Protein AF-A0A1G0MRB2-F1 (afdb_monomer)

pLDDT: mean 92.2, std 3.86, range [79.12, 96.75]

Nearest PDB structures (foldseek):
  3cwi-assembly1_A  TM=8.618E-01  e=5.533E-05  Geobacter metallireducens GS-15
  1zud-assembly1_4  TM=8.548E-01  e=2.787E-04  Escherichia coli K-12
  2lek-assembly1_A  TM=8.171E-01  e=1.818E-03  Rhodopseudomonas palustris
  2htm-assembly3_H  TM=6.560E-01  e=5.972E-02  Thermus thermophilus
  1tyg-assembly1_G-2  TM=6.364E-01  e=4.434E-01  Bacillus subtilis

Secondary structure (DSSP, 8-state):
-EEEEETTEEEEE--TT-SEEEHHHHHHHTT---SEEEETTEEEEGGGGGG-EEETT-EEEE-

Solvent-accessible surface area (backbone atoms only — not comparable to full-atom values): 3591 Å² total; per-residue (Å²): 91,36,42,32,28,52,74,84,38,81,44,80,44,84,56,63,95,44,72,62,42,34,41,46,60,50,31,59,75,68,74,49,86,57,62,32,35,31,49,75,85,43,81,45,49,64,94,46,23,77,81,34,76,44,47,60,76,40,38,38,37,80,78

Mean predicted aligned error: 3.0 Å

Sequence (63 aa):
MLTILVDGREEQLSIGCRTFLSLDVLLRMLESDAAQVTLNGNTILSHQFATTDVNSGDSLLLK

Foldseek 3Di:
DAWEAEQNRIDDDCPDPDFKDQQVVVCVVVVHPFQWKQKQNRIDGPVCRRVHIDGHHIYIYGD

Structure (mmCIF, N/CA/C/O backbone):
data_AF-A0A1G0MRB2-F1
#
_entry.id   AF-A0A1G0MRB2-F1
#
loop_
_atom_site.group_PDB
_atom_site.id
_atom_site.type_symbol
_atom_site.label_atom_id
_atom_site.label_alt_id
_atom_site.label_comp_id
_atom_site.label_asym_id
_atom_site.label_entity_id
_atom_site.label_seq_id
_atom_site.pdbx_PDB_ins_code
_atom_site.Cartn_x
_atom_site.Cartn_y
_atom_site.Cartn_z
_atom_site.occupancy
_atom_site.B_iso_or_equiv
_atom_site.auth_seq_id
_atom_site.auth_comp_id
_atom_site.auth_asym_id
_atom_site.auth_atom_id
_atom_site.pdbx_PDB_model_num
ATOM 1 N N . MET A 1 1 ? -0.960 -8.039 -14.221 1.00 84.75 1 MET A N 1
ATOM 2 C CA . MET A 1 1 ? -2.229 -7.973 -13.461 1.00 84.75 1 MET A CA 1
ATOM 3 C C . MET A 1 1 ? -1.867 -8.016 -11.993 1.00 84.75 1 MET A C 1
ATOM 5 O O . MET A 1 1 ? -1.047 -8.855 -11.640 1.00 84.75 1 MET A O 1
ATOM 9 N N . LEU A 1 2 ? -2.384 -7.082 -11.199 1.00 89.50 2 LEU A N 1
ATOM 10 C CA . LEU A 1 2 ? -2.148 -6.987 -9.761 1.00 89.50 2 LEU A CA 1
ATOM 11 C C . LEU A 1 2 ? -3.450 -7.336 -9.047 1.00 89.50 2 LEU A C 1
ATOM 13 O O . LEU A 1 2 ? -4.463 -6.700 -9.321 1.00 89.50 2 LEU A O 1
A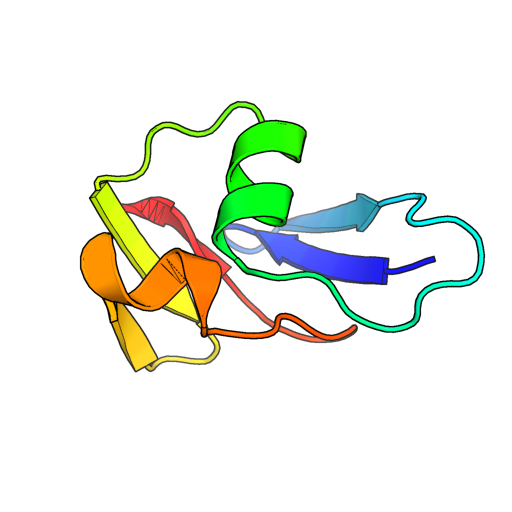TOM 17 N N . THR A 1 3 ? -3.422 -8.324 -8.161 1.00 93.38 3 THR A N 1
ATOM 18 C CA . THR A 1 3 ? -4.590 -8.714 -7.360 1.00 93.38 3 THR A CA 1
ATOM 19 C C . THR A 1 3 ? -4.299 -8.398 -5.904 1.00 93.38 3 THR A C 1
ATOM 21 O O . THR A 1 3 ? -3.309 -8.895 -5.379 1.00 93.38 3 THR A O 1
ATOM 24 N N . ILE A 1 4 ? -5.125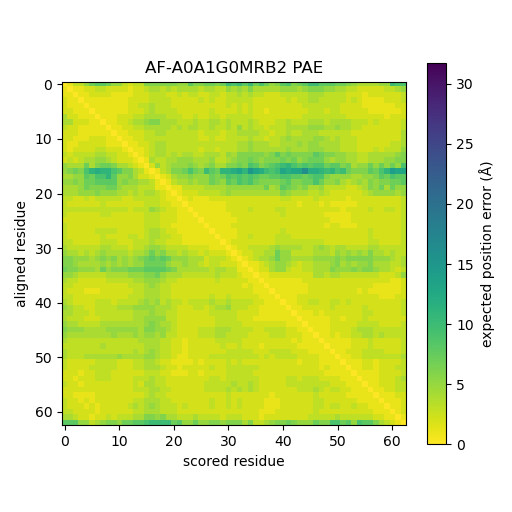 -7.585 -5.258 1.00 94.81 4 ILE A N 1
ATOM 25 C CA . ILE A 1 4 ? -4.964 -7.166 -3.856 1.00 94.81 4 ILE A CA 1
ATOM 26 C C . ILE A 1 4 ? -6.297 -7.288 -3.120 1.00 94.81 4 ILE A C 1
ATOM 28 O O . ILE A 1 4 ? -7.346 -7.361 -3.754 1.00 94.81 4 ILE A O 1
ATOM 32 N N . LEU A 1 5 ? -6.276 -7.285 -1.789 1.00 96.25 5 LEU A N 1
ATOM 33 C CA . LEU A 1 5 ? -7.485 -7.119 -0.986 1.00 96.25 5 LEU A CA 1
ATOM 34 C C . LEU A 1 5 ? -7.577 -5.675 -0.500 1.00 96.25 5 LEU A C 1
ATOM 36 O O . LEU A 1 5 ? -6.680 -5.219 0.193 1.00 96.25 5 LEU A O 1
ATOM 40 N N . VAL A 1 6 ? -8.663 -4.972 -0.795 1.00 94.94 6 VAL A N 1
ATOM 41 C CA . VAL A 1 6 ? -8.958 -3.629 -0.281 1.00 94.94 6 VAL A CA 1
ATOM 42 C C . VAL A 1 6 ? -10.185 -3.724 0.616 1.00 94.94 6 VAL A C 1
ATOM 44 O O . VAL A 1 6 ? -11.252 -4.143 0.172 1.00 94.94 6 VAL A O 1
ATOM 47 N N . ASP A 1 7 ? -10.029 -3.417 1.904 1.00 93.00 7 ASP A N 1
ATOM 48 C CA . ASP A 1 7 ? -11.100 -3.492 2.911 1.00 93.00 7 ASP A CA 1
ATOM 49 C C . ASP A 1 7 ? -11.835 -4.850 2.918 1.00 93.00 7 ASP A C 1
ATOM 51 O O . ASP A 1 7 ? -13.048 -4.951 3.115 1.00 93.00 7 ASP A O 1
ATOM 55 N N . GLY A 1 8 ? -11.077 -5.926 2.677 1.00 92.19 8 GLY A N 1
ATOM 56 C CA . GLY A 1 8 ? -11.578 -7.302 2.621 1.00 92.19 8 GLY A CA 1
ATOM 57 C C . GLY A 1 8 ? -12.217 -7.713 1.289 1.00 92.19 8 GLY A C 1
ATOM 58 O O . GLY A 1 8 ? -12.719 -8.833 1.191 1.00 92.19 8 GLY A O 1
ATOM 59 N N . ARG A 1 9 ? -12.201 -6.853 0.266 1.00 93.31 9 ARG A N 1
ATOM 60 C CA . ARG A 1 9 ? -12.674 -7.157 -1.093 1.00 93.31 9 ARG A CA 1
ATOM 61 C C . ARG A 1 9 ? -11.498 -7.354 -2.032 1.00 93.31 9 ARG A C 1
ATOM 63 O O . ARG A 1 9 ? -10.550 -6.584 -1.991 1.00 93.31 9 ARG A O 1
ATOM 70 N N . GLU A 1 10 ? -11.553 -8.382 -2.870 1.00 94.81 10 GLU A N 1
ATOM 71 C CA . GLU A 1 10 ? -10.526 -8.578 -3.891 1.00 94.81 10 GLU A CA 1
ATOM 72 C C . GLU A 1 10 ? -10.696 -7.543 -5.009 1.00 94.81 10 GLU A C 1
ATOM 74 O O . GLU A 1 10 ? -11.759 -7.454 -5.620 1.00 94.81 10 GLU A O 1
ATOM 79 N N . GLU A 1 11 ? -9.630 -6.801 -5.288 1.00 93.38 11 GLU A N 1
ATOM 80 C CA . GLU A 1 11 ? -9.530 -5.849 -6.386 1.00 93.38 11 GLU A CA 1
ATOM 81 C C . GLU A 1 11 ? -8.475 -6.331 -7.384 1.00 93.38 11 GLU A C 1
ATOM 83 O O . GLU A 1 11 ? -7.353 -6.700 -7.018 1.00 93.38 11 GLU A O 1
ATOM 88 N N . GLN A 1 12 ? -8.838 -6.322 -8.667 1.00 92.81 12 GLN A N 1
ATOM 89 C CA . GLN A 1 12 ? -7.963 -6.731 -9.763 1.00 92.81 12 GLN A CA 1
ATOM 90 C C . GLN A 1 12 ? -7.639 -5.528 -10.644 1.00 92.81 12 GLN A C 1
ATOM 92 O O . GLN A 1 12 ? -8.488 -4.998 -11.358 1.00 92.81 12 GLN A O 1
ATOM 97 N N . LEU A 1 13 ? -6.375 -5.115 -10.622 1.00 90.38 13 LEU A N 1
ATOM 98 C CA . LEU A 1 13 ? -5.893 -3.927 -11.311 1.00 90.38 13 LEU A CA 1
ATOM 99 C C . LEU A 1 13 ? -5.027 -4.305 -12.514 1.00 90.38 13 LEU A C 1
ATOM 101 O O . LEU A 1 13 ? -4.058 -5.076 -12.436 1.00 90.38 13 LEU A O 1
ATOM 105 N N . SER A 1 14 ? -5.356 -3.718 -13.663 1.00 8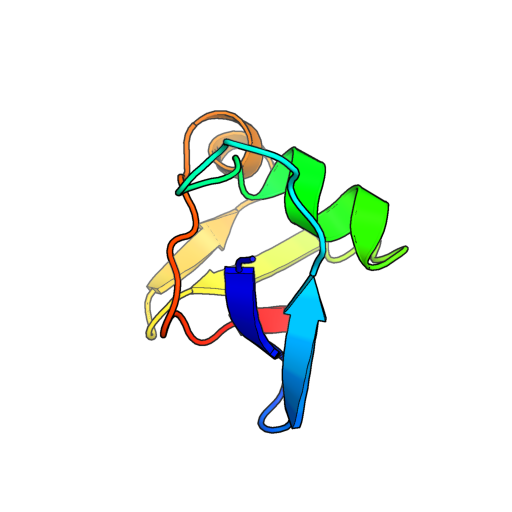9.75 14 SER A N 1
ATOM 106 C CA . SER A 1 14 ? -4.574 -3.884 -14.886 1.00 89.75 14 SER A CA 1
ATOM 107 C C . SER A 1 14 ? -3.391 -2.917 -14.898 1.00 89.75 14 SER A C 1
ATOM 109 O O . SER A 1 14 ? -3.486 -1.785 -15.362 1.00 89.75 14 SER A O 1
ATOM 111 N N . ILE A 1 15 ? -2.250 -3.377 -14.384 1.00 87.62 15 ILE A N 1
ATOM 112 C CA . ILE A 1 15 ? -1.016 -2.575 -14.268 1.00 87.62 15 ILE A CA 1
ATOM 113 C C . ILE A 1 15 ? -0.046 -2.763 -15.452 1.00 87.62 15 ILE A C 1
ATOM 115 O O . ILE A 1 15 ? 1.147 -2.468 -15.359 1.00 87.62 15 ILE A O 1
ATOM 119 N N . GLY A 1 16 ? -0.545 -3.291 -16.575 1.00 85.31 16 GLY A N 1
ATOM 120 C CA . GLY A 1 16 ? 0.261 -3.637 -17.748 1.00 85.31 16 GLY A CA 1
ATOM 121 C C . GLY A 1 16 ? 1.304 -4.720 -17.445 1.00 85.31 16 GLY A C 1
ATOM 122 O O . GLY A 1 16 ? 1.000 -5.716 -16.786 1.00 85.31 16 GLY A O 1
ATOM 123 N N . CYS A 1 17 ? 2.538 -4.512 -17.918 1.00 82.50 17 CYS A N 1
ATOM 124 C CA . CYS A 1 17 ? 3.672 -5.426 -17.722 1.00 82.50 17 CYS A CA 1
ATOM 125 C C . CYS A 1 17 ? 4.365 -5.282 -16.354 1.00 82.50 17 CYS A C 1
ATOM 127 O O . CYS A 1 17 ? 5.409 -5.894 -16.135 1.00 82.50 17 CYS A O 1
ATOM 129 N N . ARG A 1 18 ? 3.843 -4.440 -15.454 1.00 82.94 18 ARG A N 1
ATOM 130 C CA . ARG A 1 18 ? 4.407 -4.252 -14.112 1.00 82.94 18 ARG A CA 1
ATOM 131 C C . ARG A 1 18 ? 3.971 -5.390 -13.185 1.00 82.94 18 ARG A C 1
ATOM 133 O O . ARG A 1 18 ? 2.908 -5.981 -13.376 1.00 82.94 18 ARG A O 1
ATOM 140 N N . THR A 1 19 ? 4.787 -5.670 -12.173 1.00 79.12 19 THR A N 1
ATOM 141 C CA . THR A 1 19 ? 4.496 -6.657 -11.117 1.00 79.12 19 THR A CA 1
ATOM 142 C C . THR A 1 19 ? 4.185 -6.015 -9.763 1.00 79.12 19 THR A C 1
ATOM 144 O O . THR A 1 19 ? 3.624 -6.687 -8.903 1.00 79.12 19 THR A O 1
ATOM 147 N N . PHE A 1 20 ? 4.504 -4.728 -9.601 1.00 86.31 20 PHE A N 1
ATOM 148 C CA . PHE A 1 20 ? 4.254 -3.925 -8.404 1.00 86.31 20 PHE A CA 1
ATOM 149 C C . PHE A 1 20 ? 3.896 -2.477 -8.781 1.00 86.31 20 PHE A C 1
ATOM 151 O O . PHE A 1 20 ? 4.119 -2.041 -9.919 1.00 86.31 20 PHE A O 1
ATOM 158 N N . LEU A 1 21 ? 3.336 -1.739 -7.825 1.00 91.50 21 LEU A N 1
ATOM 159 C CA . LEU A 1 21 ? 3.035 -0.306 -7.905 1.00 91.50 21 LEU A CA 1
ATOM 160 C C . LEU A 1 21 ? 3.451 0.375 -6.603 1.00 91.50 21 LEU A C 1
ATOM 162 O O . LEU A 1 21 ? 3.377 -0.256 -5.557 1.00 91.50 21 LEU A O 1
ATOM 166 N N . SER A 1 22 ? 3.760 1.669 -6.627 1.00 93.88 22 SER A N 1
ATOM 167 C CA . SER A 1 22 ? 3.792 2.441 -5.385 1.00 93.88 22 SER A CA 1
ATOM 168 C C . SER A 1 22 ? 2.377 2.617 -4.822 1.00 93.88 22 SER A C 1
ATOM 170 O O . SER A 1 22 ? 1.392 2.702 -5.568 1.00 93.88 22 SER A O 1
ATOM 172 N N . LEU A 1 23 ? 2.267 2.703 -3.499 1.00 94.50 23 LEU A N 1
ATOM 173 C CA . LEU A 1 23 ? 1.000 2.879 -2.797 1.00 94.50 23 LEU A CA 1
ATOM 174 C C . LEU A 1 23 ? 0.304 4.190 -3.201 1.00 94.50 23 LEU A C 1
ATOM 176 O O . LEU A 1 23 ? -0.918 4.218 -3.305 1.00 94.50 23 LEU A O 1
ATOM 180 N N . ASP A 1 24 ? 1.053 5.254 -3.513 1.00 94.38 24 ASP A N 1
ATOM 181 C CA . ASP A 1 24 ? 0.462 6.511 -3.999 1.00 94.38 24 ASP A CA 1
ATOM 182 C C . ASP A 1 24 ? -0.248 6.340 -5.353 1.00 94.38 24 ASP A C 1
ATOM 184 O O . ASP A 1 24 ? -1.348 6.856 -5.558 1.00 94.38 24 ASP A O 1
ATOM 188 N N . VAL A 1 25 ? 0.361 5.583 -6.271 1.00 93.25 25 VAL A N 1
ATOM 189 C CA . VAL A 1 25 ? -0.207 5.305 -7.592 1.00 93.25 25 VAL A CA 1
ATOM 190 C C . VAL A 1 25 ? -1.436 4.423 -7.446 1.00 93.25 25 VAL A C 1
ATOM 192 O O . VAL A 1 25 ? -2.447 4.675 -8.099 1.00 93.25 25 VAL A O 1
ATOM 195 N N . LEU A 1 26 ? -1.365 3.426 -6.565 1.00 93.75 26 LEU A N 1
ATOM 196 C CA . LEU A 1 26 ? -2.492 2.558 -6.267 1.00 93.75 26 LEU A CA 1
ATOM 197 C C . LEU A 1 26 ? -3.697 3.347 -5.737 1.00 93.75 26 LEU A C 1
ATOM 199 O O . LEU A 1 26 ? -4.794 3.191 -6.262 1.00 93.75 26 LEU A O 1
ATOM 203 N N . LEU A 1 27 ? -3.502 4.225 -4.750 1.00 93.69 27 LEU A N 1
ATOM 204 C CA . LEU A 1 27 ? -4.591 5.025 -4.178 1.00 93.69 27 LEU A CA 1
ATOM 205 C C . LEU A 1 27 ? -5.253 5.937 -5.214 1.00 93.69 27 LEU A C 1
ATOM 207 O O . LEU A 1 27 ? -6.475 6.052 -5.233 1.00 93.69 27 LEU A O 1
ATOM 211 N N . ARG A 1 28 ? -4.472 6.514 -6.136 1.00 92.62 28 ARG A N 1
ATOM 212 C CA . ARG A 1 28 ? -5.018 7.290 -7.262 1.00 92.62 28 ARG A CA 1
ATOM 213 C C . ARG A 1 28 ? -5.854 6.440 -8.215 1.00 92.62 28 ARG A C 1
ATOM 215 O O . ARG A 1 28 ? -6.853 6.929 -8.724 1.00 92.62 28 ARG A O 1
ATOM 222 N N . MET A 1 29 ? -5.450 5.195 -8.473 1.00 91.38 29 MET A N 1
ATOM 223 C CA . MET A 1 29 ? -6.228 4.266 -9.305 1.00 91.38 29 MET A CA 1
ATOM 224 C C . MET A 1 29 ? -7.534 3.842 -8.631 1.00 91.38 29 MET A C 1
ATOM 226 O O . MET A 1 29 ? -8.524 3.632 -9.321 1.00 91.38 29 MET A O 1
ATOM 230 N N . LEU A 1 30 ? -7.524 3.726 -7.303 1.00 91.06 30 LEU A N 1
ATOM 231 C CA . LEU A 1 30 ? -8.699 3.418 -6.488 1.00 91.06 30 LEU A CA 1
ATOM 232 C C . LEU A 1 30 ? -9.567 4.653 -6.190 1.00 91.06 30 LEU A C 1
ATOM 234 O O . LEU A 1 30 ? -10.540 4.530 -5.453 1.00 91.06 30 LEU A O 1
ATOM 238 N N . GLU A 1 31 ? -9.201 5.831 -6.714 1.00 92.12 31 GLU A N 1
ATOM 239 C CA . GLU A 1 31 ? -9.861 7.115 -6.432 1.00 92.12 31 GLU A CA 1
ATOM 240 C C . GLU A 1 31 ? -10.044 7.365 -4.918 1.00 92.12 31 GLU A C 1
ATOM 242 O O . GLU A 1 31 ? -11.073 7.865 -4.466 1.00 92.12 31 GLU A O 1
ATOM 247 N N . SER A 1 32 ? -9.038 6.985 -4.119 1.00 89.00 32 SER A N 1
ATOM 248 C CA . SER A 1 32 ? -9.060 7.080 -2.658 1.00 89.00 32 SER A CA 1
ATOM 249 C C . SER A 1 32 ? -8.149 8.193 -2.140 1.00 89.00 32 SER A C 1
ATOM 251 O O . SER A 1 32 ? -6.950 8.212 -2.419 1.00 89.00 32 SER A O 1
ATOM 253 N N . ASP A 1 33 ? -8.711 9.061 -1.297 1.00 88.19 33 ASP A N 1
ATOM 254 C CA . ASP A 1 33 ? -7.999 10.130 -0.584 1.00 88.19 33 ASP A CA 1
ATOM 255 C C . ASP A 1 33 ? -7.610 9.730 0.856 1.00 88.19 33 ASP A C 1
ATOM 257 O O . ASP A 1 33 ? -7.516 10.578 1.747 1.00 88.19 33 ASP A O 1
ATOM 261 N N . ALA A 1 34 ? -7.416 8.431 1.115 1.00 88.94 34 ALA A N 1
ATOM 262 C CA . ALA A 1 34 ? -7.075 7.927 2.445 1.00 88.94 34 ALA A CA 1
ATOM 263 C C . ALA A 1 34 ? -5.814 8.616 2.999 1.00 88.94 34 ALA A C 1
ATOM 265 O O . ALA A 1 34 ? -4.747 8.616 2.377 1.00 88.94 34 ALA A O 1
ATOM 266 N N . ALA A 1 35 ? -5.918 9.186 4.201 1.00 86.56 35 ALA A N 1
ATOM 267 C CA . ALA A 1 35 ? -4.787 9.846 4.857 1.00 86.56 35 ALA A CA 1
ATOM 268 C C . ALA A 1 35 ? -3.816 8.824 5.473 1.00 86.56 35 ALA A C 1
ATOM 270 O O . ALA A 1 35 ? -2.635 9.118 5.699 1.00 86.56 35 ALA A O 1
ATOM 271 N N . GLN A 1 36 ? -4.324 7.621 5.747 1.00 92.19 36 GLN A N 1
ATOM 272 C CA . GLN A 1 36 ? -3.603 6.509 6.335 1.00 92.19 36 GLN A CA 1
ATOM 273 C C . GLN A 1 36 ? -4.043 5.199 5.679 1.00 92.19 36 GLN A C 1
ATOM 275 O O . GLN A 1 36 ? -5.219 4.978 5.411 1.00 92.19 36 GLN A O 1
ATOM 280 N N . VAL A 1 37 ? -3.090 4.294 5.466 1.00 95.50 37 VAL A N 1
ATOM 281 C CA . VAL A 1 37 ? -3.371 2.957 4.933 1.00 95.50 37 VAL A CA 1
ATOM 282 C C . VAL A 1 37 ? -2.728 1.921 5.835 1.00 95.50 37 VAL A C 1
ATOM 284 O O . VAL A 1 37 ? -1.578 2.074 6.233 1.00 95.50 37 VAL A O 1
ATOM 287 N N . THR A 1 38 ? -3.435 0.844 6.155 1.00 96.75 38 THR A N 1
ATOM 288 C CA . THR A 1 38 ? -2.817 -0.339 6.759 1.00 96.75 38 THR A CA 1
ATOM 289 C C . THR A 1 38 ? -2.512 -1.354 5.661 1.00 96.75 38 THR A C 1
ATOM 291 O O . THR A 1 38 ? -3.431 -1.958 5.122 1.00 96.75 38 THR A O 1
ATOM 294 N N . LEU A 1 39 ? -1.232 -1.554 5.347 1.00 96.25 39 LEU A N 1
ATOM 295 C CA . L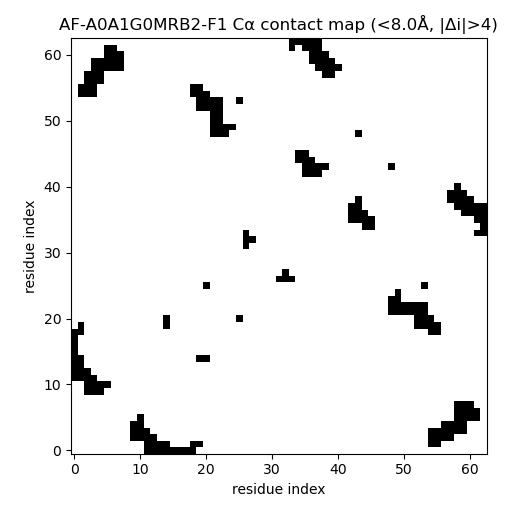EU A 1 39 ? -0.744 -2.528 4.371 1.00 96.25 39 LEU A CA 1
ATOM 296 C C . LEU A 1 39 ? -0.219 -3.770 5.102 1.00 96.25 39 LEU A C 1
ATOM 298 O O . LEU A 1 39 ? 0.736 -3.681 5.874 1.00 96.25 39 LEU A O 1
ATOM 302 N N . ASN A 1 40 ? -0.844 -4.928 4.888 1.00 95.31 40 ASN A N 1
ATOM 303 C CA . ASN A 1 40 ? -0.491 -6.204 5.527 1.00 95.31 40 ASN A CA 1
ATOM 304 C C . ASN A 1 40 ? -0.366 -6.110 7.061 1.00 95.31 40 ASN A C 1
ATOM 306 O O . ASN A 1 40 ? 0.513 -6.713 7.673 1.00 95.31 40 ASN A O 1
ATOM 310 N N . GLY A 1 41 ? -1.228 -5.305 7.690 1.00 95.06 41 GLY A N 1
ATOM 311 C CA . GLY A 1 41 ? -1.210 -5.051 9.136 1.00 95.06 41 GLY A CA 1
ATOM 312 C C . GLY A 1 41 ? -0.282 -3.918 9.595 1.00 95.06 41 GLY A C 1
ATOM 313 O O . GLY A 1 41 ? -0.366 -3.519 10.754 1.00 95.06 41 GLY A O 1
ATOM 314 N N . ASN A 1 42 ? 0.543 -3.345 8.713 1.00 95.62 42 ASN A N 1
ATOM 315 C CA . ASN A 1 42 ? 1.417 -2.214 9.028 1.00 95.62 42 ASN A CA 1
ATOM 316 C C . ASN A 1 42 ? 0.793 -0.889 8.599 1.00 95.62 42 ASN A C 1
ATOM 318 O O . ASN A 1 42 ? 0.396 -0.715 7.450 1.00 95.62 42 ASN A O 1
ATOM 322 N N . THR A 1 43 ? 0.737 0.071 9.514 1.00 95.62 43 THR A N 1
ATOM 323 C CA . THR A 1 43 ? 0.224 1.409 9.218 1.00 95.62 43 THR A CA 1
ATOM 324 C C . THR A 1 43 ? 1.261 2.235 8.463 1.00 95.62 43 THR A C 1
ATOM 326 O O . THR A 1 43 ? 2.325 2.540 8.997 1.00 95.62 43 THR A O 1
ATOM 329 N N . ILE A 1 44 ? 0.907 2.643 7.250 1.00 96.00 44 ILE A N 1
ATOM 330 C CA . ILE A 1 44 ? 1.671 3.517 6.369 1.00 96.00 44 ILE A CA 1
ATOM 331 C C . ILE A 1 44 ? 1.020 4.901 6.380 1.00 96.00 44 ILE A C 1
ATOM 333 O O . ILE A 1 44 ? -0.203 5.044 6.287 1.00 96.00 44 ILE A O 1
ATOM 337 N N . LEU A 1 45 ? 1.847 5.934 6.516 1.00 94.38 45 LEU A N 1
ATOM 338 C CA . LEU A 1 45 ? 1.415 7.332 6.503 1.00 94.38 45 LEU A CA 1
ATOM 339 C C . LEU A 1 45 ? 1.646 7.952 5.124 1.00 94.38 45 LEU A C 1
ATOM 341 O O . LEU A 1 45 ? 2.545 7.531 4.400 1.00 94.38 45 LEU A O 1
ATOM 345 N N . SER A 1 46 ? 0.889 8.999 4.793 1.00 90.88 46 SER A N 1
ATOM 346 C CA . SER A 1 46 ? 0.895 9.633 3.465 1.00 90.88 46 SER A CA 1
ATOM 347 C C . SER A 1 46 ? 2.282 9.983 2.909 1.00 90.88 46 SER A C 1
ATOM 349 O O . SER A 1 46 ? 2.547 9.775 1.727 1.00 90.88 46 SER A O 1
ATOM 351 N N . HIS A 1 47 ? 3.212 10.440 3.754 1.00 92.19 47 HIS A N 1
ATOM 352 C CA . HIS A 1 47 ? 4.585 10.767 3.342 1.00 92.19 47 HIS A CA 1
ATOM 353 C C . HIS A 1 47 ? 5.421 9.550 2.895 1.00 92.19 47 HIS A C 1
ATOM 355 O O . HIS A 1 47 ? 6.475 9.729 2.292 1.00 92.19 47 HIS A O 1
ATOM 361 N N . GLN A 1 48 ? 4.968 8.328 3.185 1.00 94.44 48 GLN A N 1
ATOM 362 C CA . GLN A 1 48 ? 5.633 7.066 2.841 1.00 94.44 48 GLN A CA 1
ATOM 363 C C . GLN A 1 48 ? 5.003 6.390 1.616 1.00 94.44 48 GLN A C 1
ATOM 365 O O . GLN A 1 48 ? 5.551 5.412 1.110 1.00 94.44 48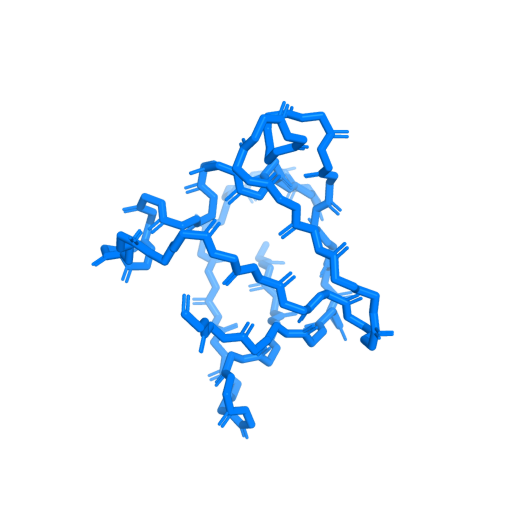 GLN A O 1
ATOM 370 N N . PHE A 1 49 ? 3.864 6.885 1.118 1.00 94.12 49 PHE A N 1
ATOM 371 C CA . PHE A 1 49 ? 3.108 6.221 0.049 1.00 94.12 49 PHE A CA 1
ATOM 372 C C . PHE A 1 49 ? 3.912 6.082 -1.248 1.00 94.12 49 PHE A C 1
ATOM 374 O O . PHE A 1 49 ? 3.871 5.036 -1.886 1.00 94.12 49 PHE A O 1
ATOM 381 N N . ALA A 1 50 ? 4.692 7.102 -1.610 1.00 93.50 50 ALA A N 1
ATOM 382 C CA . ALA A 1 50 ? 5.481 7.094 -2.843 1.00 93.50 50 ALA A CA 1
ATOM 383 C C . ALA A 1 50 ? 6.669 6.113 -2.817 1.00 93.50 50 ALA A C 1
ATOM 385 O O . ALA A 1 50 ? 7.191 5.754 -3.868 1.00 93.50 50 ALA A O 1
ATOM 386 N N . THR A 1 51 ? 7.111 5.691 -1.629 1.00 94.88 51 THR A N 1
ATOM 387 C CA . THR A 1 51 ? 8.248 4.773 -1.438 1.00 94.88 51 THR A CA 1
ATOM 388 C C . THR A 1 51 ? 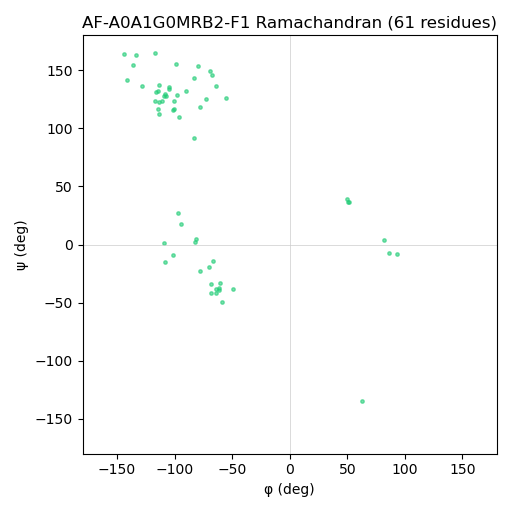7.821 3.388 -0.961 1.00 94.88 51 THR A C 1
ATOM 39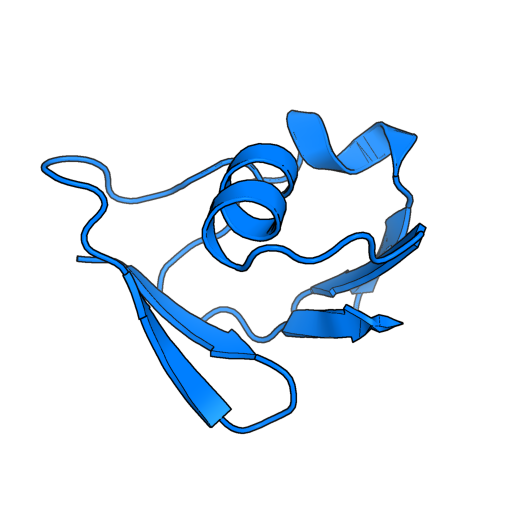0 O O . THR A 1 51 ? 8.674 2.555 -0.672 1.00 94.88 51 THR A O 1
ATOM 393 N N . THR A 1 52 ? 6.518 3.162 -0.797 1.00 95.62 52 THR A N 1
ATOM 394 C CA . THR A 1 52 ? 5.966 1.883 -0.349 1.00 95.62 52 THR A CA 1
ATOM 395 C C . THR A 1 52 ? 5.433 1.151 -1.564 1.00 95.62 52 THR A C 1
ATOM 397 O O . THR A 1 52 ? 4.484 1.622 -2.187 1.00 95.62 52 THR A O 1
ATOM 400 N N . ASP A 1 53 ? 6.030 0.012 -1.889 1.00 95.25 53 ASP A N 1
ATOM 401 C CA . ASP A 1 53 ? 5.561 -0.831 -2.981 1.00 95.25 53 ASP A CA 1
ATOM 402 C C . ASP A 1 53 ? 4.416 -1.739 -2.520 1.00 95.25 53 ASP A C 1
ATOM 404 O O . ASP A 1 53 ? 4.418 -2.257 -1.402 1.00 95.25 53 ASP A O 1
ATOM 408 N N . VAL A 1 54 ? 3.459 -1.952 -3.416 1.00 94.75 54 VAL A N 1
ATOM 409 C CA . VAL A 1 54 ? 2.336 -2.874 -3.275 1.00 94.75 54 VAL A CA 1
ATOM 410 C C . VAL A 1 54 ? 2.461 -3.962 -4.331 1.00 94.75 54 VAL A C 1
ATOM 412 O O . VAL A 1 54 ? 2.660 -3.693 -5.522 1.00 94.75 54 VAL A O 1
ATOM 415 N N . ASN A 1 55 ? 2.331 -5.201 -3.879 1.00 94.19 55 ASN A N 1
ATOM 416 C CA . ASN A 1 55 ? 2.488 -6.420 -4.651 1.00 94.19 55 ASN A CA 1
ATOM 417 C C . ASN A 1 55 ? 1.176 -7.208 -4.698 1.00 94.19 55 ASN A C 1
ATOM 419 O O . ASN A 1 55 ? 0.239 -6.971 -3.938 1.00 94.19 55 ASN A O 1
ATOM 423 N N . SER A 1 56 ? 1.104 -8.171 -5.618 1.00 93.06 56 SER A N 1
ATOM 424 C CA . SER A 1 56 ? -0.054 -9.067 -5.668 1.00 93.06 56 SER A CA 1
ATOM 425 C C . SER A 1 56 ? -0.135 -9.900 -4.388 1.00 93.06 56 SER A C 1
ATOM 427 O O . SER A 1 56 ? 0.871 -10.452 -3.946 1.00 93.06 56 SER A O 1
ATOM 429 N N . GLY A 1 57 ? -1.336 -10.029 -3.836 1.00 92.75 57 GLY A N 1
ATOM 430 C CA . GLY A 1 57 ? -1.620 -10.711 -2.576 1.00 92.75 57 GLY A CA 1
ATOM 431 C C . GLY A 1 57 ? -1.624 -9.789 -1.358 1.00 92.75 57 GLY A C 1
ATOM 432 O O . GLY A 1 57 ? -2.034 -10.233 -0.287 1.00 92.75 57 GLY A O 1
ATOM 433 N N . ASP A 1 58 ? -1.217 -8.526 -1.507 1.00 95.19 58 ASP A N 1
ATOM 434 C CA . ASP A 1 58 ? -1.246 -7.572 -0.403 1.00 95.19 58 ASP A CA 1
ATOM 435 C C . ASP A 1 58 ? -2.680 -7.230 0.018 1.00 95.19 58 ASP A C 1
ATOM 437 O O . ASP A 1 58 ? -3.600 -7.147 -0.799 1.00 95.19 58 ASP A O 1
ATOM 441 N N . SER A 1 59 ? -2.853 -6.994 1.317 1.00 96.19 59 SER A N 1
ATOM 442 C CA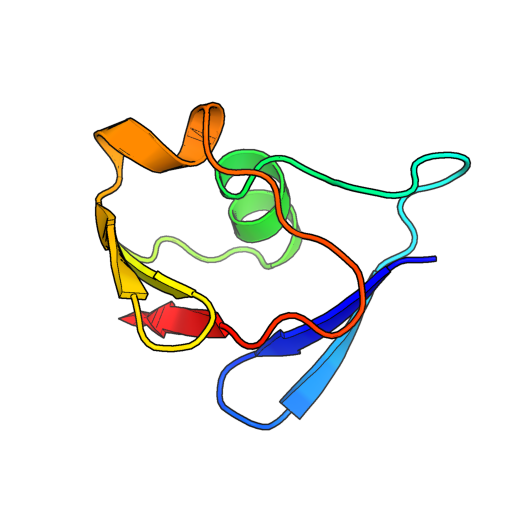 . SER A 1 59 ? -4.094 -6.524 1.921 1.00 96.19 59 SER A CA 1
ATOM 443 C C . SER A 1 59 ? -3.940 -5.080 2.378 1.00 96.19 59 SER A C 1
ATOM 445 O O . SER A 1 59 ? -3.046 -4.751 3.157 1.00 96.19 59 SER A O 1
ATOM 447 N N . LEU A 1 60 ? -4.865 -4.236 1.952 1.00 95.50 60 LEU A N 1
ATOM 448 C CA . LEU A 1 60 ? -4.979 -2.833 2.293 1.00 95.50 60 LEU A CA 1
ATOM 449 C C . LEU A 1 60 ? -6.249 -2.602 3.105 1.00 95.50 60 LEU A C 1
ATOM 451 O O . LEU A 1 60 ? -7.315 -3.115 2.768 1.00 95.50 60 LEU A O 1
ATOM 455 N N . LEU A 1 61 ? -6.129 -1.798 4.156 1.00 95.00 61 LEU A N 1
ATOM 456 C CA . LEU A 1 61 ? -7.264 -1.171 4.824 1.00 95.00 61 LEU A CA 1
ATOM 457 C C . LEU A 1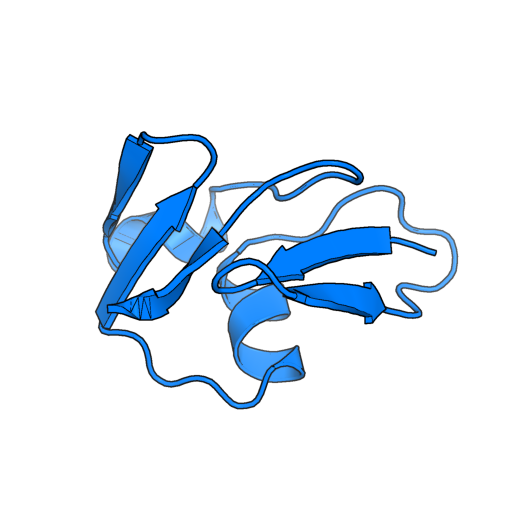 61 ? -7.121 0.339 4.687 1.00 95.00 61 LEU A C 1
ATOM 459 O O . LEU A 1 61 ? -6.090 0.895 5.084 1.00 95.00 61 LEU A O 1
ATOM 463 N N . LEU A 1 62 ? -8.134 0.983 4.124 1.00 92.75 62 LEU A N 1
ATOM 464 C CA . LEU A 1 62 ? -8.149 2.425 3.897 1.00 92.75 62 LEU A CA 1
ATOM 465 C C . LEU A 1 62 ? -8.758 3.113 5.130 1.00 92.75 62 LEU A C 1
ATOM 467 O O . LEU A 1 62 ? -9.785 2.666 5.644 1.00 92.75 62 LEU A O 1
ATOM 471 N N . LYS A 1 63 ? -8.108 4.161 5.654 1.00 83.56 63 LYS A N 1
ATOM 472 C CA . LYS A 1 63 ? -8.551 4.892 6.854 1.00 83.56 63 LYS A CA 1
ATOM 473 C C . LYS A 1 63 ? -8.545 6.406 6.680 1.00 83.56 63 LYS A C 1
ATOM 475 O O . LYS A 1 63 ? -7.635 6.946 6.004 1.00 83.56 63 LYS A O 1
#

Radius of gyration: 10.44 Å; Cα contacts (8 Å, |Δi|>4): 118; chains: 1; bounding box: 21×22×27 Å